Protein AF-A0A0W0GBA5-F1 (afdb_monomer)

Foldseek 3Di:
DPPPVVVVVVVVVVVPPPDVPDDDDDDDLLQDAAEAEWDAQPCVVVSLVSLVVCVVSVHQYAAEHADPDCPVCPPPVCVNRPQTCVGDVSSCVSPVVHHYHYHDHDPDLVVDPVSVVSVVVSVHD

Solvent-accessible surface area (backbone atoms only — not comparable to full-atom values): 7931 Å² total; per-residue (Å²): 142,73,77,69,65,63,62,61,61,58,66,68,65,71,75,70,74,73,68,87,74,79,78,84,87,71,94,44,72,93,44,45,70,42,77,48,68,57,62,60,64,92,43,57,70,62,48,53,54,56,58,48,48,31,65,76,61,69,33,58,47,41,39,29,23,46,64,84,68,63,83,80,53,69,49,89,90,41,66,85,53,56,49,42,54,86,63,32,66,70,57,41,66,73,44,70,87,39,58,75,43,79,35,90,68,56,88,55,64,77,77,40,66,66,48,48,50,55,55,58,72,67,74,57,115

Radius of gyration: 24.66 Å; Cα contacts (8 Å, |Δi|>4): 133; chains: 1; bounding box: 84×47×38 Å

Organism: Moniliophthora roreri (NCBI:txid221103)

Nearest PDB structures (foldseek):
  4wgf-assembly1_B  TM=7.276E-01  e=6.324E-07  Pseudomonas aeruginosa PAO1
  6hcd-assembly1_A  TM=4.277E-01  e=2.301E-01  Archaeoglobus fulgidus
  6hcd-assembly2_D  TM=4.336E-01  e=2.623E-01  Archaeoglobus fulgidus

Sequence (125 aa):
MRSFALFATGLLLSGLSGTLEFEFQRIRKNDTILLIIAHQIGHRNNILAHTALGKIFNLSTILTTSTDDGVFTSSPLTGDLLIPCGQDPKILDMHSDAPIIRRQGEVNTWDNPDYRAAVKATGKK

InterPro domains:
  IPR036380 Isochorismatase-like superfamily [G3DSA:3.40.50.850] (20-125)
  IPR053152 Probable Hydrolase YcaC-like [PTHR43559] (24-125)

Structure (mmCIF, N/CA/C/O backbone):
data_AF-A0A0W0GBA5-F1
#
_entry.id   AF-A0A0W0GBA5-F1
#
loop_
_atom_site.group_PDB
_atom_site.id
_atom_site.type_symbol
_atom_site.label_atom_id
_atom_site.label_alt_id
_atom_site.label_comp_id
_atom_site.label_asym_id
_atom_site.label_entity_id
_atom_site.label_seq_id
_atom_site.pdbx_PDB_ins_code
_atom_site.Cartn_x
_atom_site.Cartn_y
_atom_site.Cartn_z
_atom_site.occupancy
_atom_site.B_iso_or_equiv
_atom_site.auth_seq_id
_atom_site.auth_comp_id
_atom_site.auth_asym_id
_atom_site.auth_atom_id
_atom_site.pdbx_PDB_model_num
ATOM 1 N N . MET A 1 1 ? -56.323 33.959 17.967 1.00 47.97 1 MET A N 1
ATOM 2 C CA . MET A 1 1 ? -55.717 32.786 17.291 1.00 47.97 1 MET A CA 1
ATOM 3 C C . MET A 1 1 ? -54.391 33.102 16.565 1.00 47.97 1 MET A C 1
ATOM 5 O O . MET A 1 1 ? -54.046 32.399 15.630 1.00 47.97 1 MET A O 1
ATOM 9 N N . ARG A 1 2 ? -53.611 34.126 16.964 1.00 45.28 2 ARG A N 1
ATOM 10 C CA . ARG A 1 2 ? -52.390 34.550 16.231 1.00 45.28 2 ARG A CA 1
ATOM 11 C C . ARG A 1 2 ? -51.067 34.369 16.990 1.00 45.28 2 ARG A C 1
ATOM 13 O O . ARG A 1 2 ? -50.012 34.486 16.384 1.00 45.28 2 ARG A O 1
ATOM 20 N N . SER A 1 3 ? -51.111 34.032 18.279 1.00 46.19 3 SER A N 1
ATOM 21 C CA . SER A 1 3 ? -49.911 33.992 19.133 1.00 46.19 3 SER A CA 1
ATOM 22 C C . SER A 1 3 ? -49.244 32.614 19.235 1.00 46.19 3 SER A C 1
ATOM 24 O O . SER A 1 3 ? -48.138 32.518 19.747 1.00 46.19 3 SER A O 1
ATOM 26 N N . PHE A 1 4 ? -49.880 31.551 18.729 1.00 46.44 4 PHE A N 1
ATOM 27 C CA . PHE A 1 4 ? -49.334 30.185 18.794 1.00 46.44 4 PHE A CA 1
ATOM 28 C C . PHE A 1 4 ? -48.416 29.838 17.610 1.00 46.44 4 PHE A C 1
ATOM 30 O O . PHE A 1 4 ? -47.561 28.968 17.724 1.00 46.44 4 PHE A O 1
ATOM 37 N N . ALA A 1 5 ? -48.552 30.548 16.485 1.00 47.09 5 ALA A N 1
ATOM 38 C CA . ALA A 1 5 ? -47.740 30.304 15.293 1.00 47.09 5 ALA A CA 1
ATOM 39 C C . ALA A 1 5 ? -46.296 30.817 15.436 1.00 47.09 5 ALA A C 1
ATOM 41 O O . ALA A 1 5 ? -45.402 30.271 14.807 1.00 47.09 5 ALA A O 1
ATOM 42 N N . LEU A 1 6 ? -46.055 31.827 16.281 1.00 46.06 6 LEU A N 1
ATOM 43 C CA . LEU A 1 6 ? -44.731 32.441 16.463 1.00 46.06 6 LEU A CA 1
ATOM 44 C C . LEU A 1 6 ? -43.789 31.626 17.363 1.00 46.06 6 LEU A C 1
ATOM 46 O O . LEU A 1 6 ? -42.575 31.730 17.217 1.00 46.06 6 LEU A O 1
ATOM 50 N N . PHE A 1 7 ? -44.323 30.785 18.253 1.00 45.25 7 PHE A N 1
ATOM 51 C CA . PHE A 1 7 ? -43.495 29.909 19.092 1.00 45.25 7 PHE A CA 1
ATOM 52 C C . PHE A 1 7 ? -42.992 28.668 18.342 1.00 45.25 7 PHE A C 1
ATOM 54 O O . PHE A 1 7 ? -41.911 28.170 18.646 1.00 45.25 7 PHE A O 1
ATOM 61 N N . ALA A 1 8 ? -43.726 28.196 17.329 1.00 46.09 8 ALA A N 1
ATOM 62 C CA . ALA A 1 8 ? -43.319 27.039 16.531 1.00 46.09 8 ALA A CA 1
ATOM 63 C C . ALA A 1 8 ? -42.173 27.368 15.554 1.00 46.09 8 ALA A C 1
ATOM 65 O O . ALA A 1 8 ? -41.302 26.534 15.322 1.00 46.09 8 ALA A O 1
ATOM 66 N N . THR A 1 9 ? -42.123 28.593 15.022 1.00 50.31 9 THR A N 1
ATOM 67 C CA . THR A 1 9 ? -41.066 29.021 14.088 1.00 50.31 9 THR A CA 1
ATOM 68 C C . THR A 1 9 ? -39.737 29.334 14.777 1.00 50.31 9 THR A C 1
ATOM 70 O O . THR A 1 9 ? -38.693 29.231 14.142 1.00 50.31 9 THR A O 1
ATOM 73 N N . GLY A 1 10 ? -39.750 29.678 16.070 1.00 44.59 10 GLY A N 1
ATOM 74 C CA . GLY A 1 10 ? -38.528 29.944 16.840 1.00 44.59 10 GLY A CA 1
ATOM 75 C C . GLY A 1 10 ? -37.718 28.687 17.177 1.00 44.59 10 GLY A C 1
ATOM 76 O O . GLY A 1 10 ? -36.500 28.762 17.306 1.00 44.59 10 GLY A O 1
ATOM 77 N N . LEU A 1 11 ? -38.371 27.523 17.270 1.00 47.41 11 LEU A N 1
ATOM 78 C CA . LEU A 1 11 ? -37.722 26.263 17.657 1.00 47.41 11 LEU A CA 1
ATOM 79 C C . LEU A 1 11 ? -37.042 25.535 16.483 1.00 47.41 11 LEU A C 1
ATOM 81 O O . LEU A 1 11 ? -36.201 24.670 16.696 1.00 47.41 11 LEU A O 1
ATOM 85 N N . LEU A 1 12 ? -37.388 25.889 15.243 1.00 47.34 12 LEU A N 1
ATOM 86 C CA . LEU A 1 12 ? -36.779 25.315 14.037 1.00 47.34 12 LEU A CA 1
ATOM 87 C C . LEU A 1 12 ? -35.450 25.984 13.655 1.00 47.34 12 LEU A C 1
ATOM 89 O O . LEU A 1 12 ? -34.690 25.412 12.878 1.00 47.34 12 LEU A O 1
ATOM 93 N N . LEU A 1 13 ? -35.143 27.166 14.204 1.00 47.03 13 LEU A N 1
ATOM 94 C CA . LEU A 1 13 ? -33.935 27.924 13.854 1.00 47.03 13 LEU A CA 1
ATOM 95 C C . LEU A 1 13 ? -32.760 27.706 14.823 1.00 47.03 13 LEU A C 1
ATOM 97 O O . LEU A 1 13 ? -31.624 28.022 14.484 1.00 47.03 13 LEU A O 1
ATOM 101 N N . SER A 1 14 ? -33.001 27.125 16.001 1.00 49.72 14 SER A N 1
ATOM 102 C CA . SER A 1 14 ? -31.960 26.801 16.988 1.00 49.72 14 SER A CA 1
ATOM 103 C C . SER A 1 14 ? -31.215 25.487 16.704 1.00 49.72 14 SER A C 1
ATOM 105 O O . SER A 1 14 ? -30.223 25.200 17.366 1.00 49.72 14 SER A O 1
ATOM 107 N N . GLY A 1 15 ? -31.647 24.700 15.709 1.00 49.69 15 GLY A N 1
ATOM 108 C CA . GLY A 1 15 ? -31.002 23.439 15.310 1.00 49.69 15 GLY A CA 1
ATOM 109 C C . GLY A 1 15 ? -29.874 23.575 14.278 1.00 49.69 15 GLY A C 1
ATOM 110 O O . GLY A 1 15 ? -29.254 22.578 13.926 1.00 49.69 15 GLY A O 1
ATOM 111 N N . LEU A 1 16 ? -29.601 24.788 13.784 1.00 50.66 16 LEU A N 1
ATOM 112 C CA . LEU A 1 16 ? -28.590 25.066 12.751 1.00 50.66 16 LEU A CA 1
ATOM 113 C C . LEU A 1 16 ? -27.308 25.695 13.317 1.00 50.66 16 LEU A C 1
ATOM 115 O O . LEU A 1 16 ? -26.556 26.340 12.591 1.00 50.66 16 LEU A O 1
ATOM 119 N N . SER A 1 17 ? -27.002 25.481 14.598 1.00 52.47 17 SER A N 1
ATOM 120 C CA . SER A 1 17 ? -25.617 25.611 15.062 1.00 52.47 17 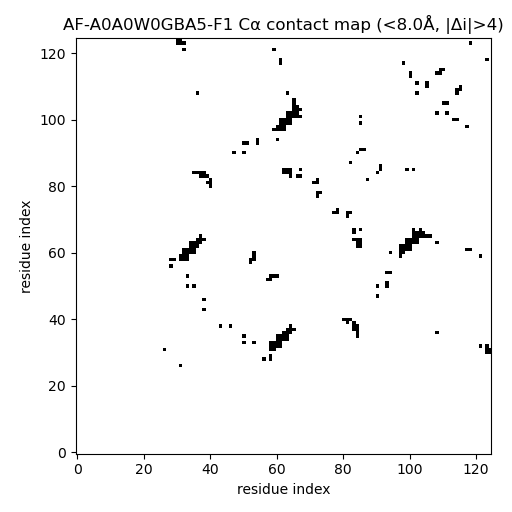SER A CA 1
ATOM 121 C C . SER A 1 17 ? -24.851 24.362 14.639 1.00 52.47 17 SER A C 1
ATOM 123 O O . SER A 1 17 ? -24.574 23.480 15.445 1.00 52.47 17 SER A O 1
ATOM 125 N N . GLY A 1 18 ? -24.525 24.284 13.348 1.00 59.28 18 GLY A N 1
ATOM 126 C CA . GLY A 1 18 ? -23.494 23.381 12.863 1.00 59.28 18 GLY A CA 1
ATOM 127 C C . GLY A 1 18 ? -22.171 23.808 13.483 1.00 59.28 18 GLY A C 1
ATOM 128 O O . GLY A 1 18 ? -21.499 24.704 12.976 1.00 59.28 18 GLY A O 1
ATOM 129 N N . THR A 1 19 ? -21.804 23.201 14.608 1.00 58.09 19 THR A N 1
ATOM 130 C CA . THR A 1 19 ? -20.401 23.130 14.994 1.00 58.09 19 THR A CA 1
ATOM 131 C C . THR A 1 19 ? -19.681 22.513 13.804 1.00 58.09 19 THR A C 1
ATOM 133 O O . THR A 1 19 ? -20.073 21.438 13.352 1.00 58.09 19 THR A O 1
ATOM 136 N N . LEU A 1 20 ? -18.679 23.197 13.251 1.00 60.53 20 LEU A N 1
ATOM 137 C CA . LEU A 1 20 ? -17.736 22.565 12.333 1.00 60.53 20 LEU A CA 1
ATOM 138 C C . LEU A 1 20 ? -17.003 21.495 13.148 1.00 60.53 20 LEU A C 1
ATOM 140 O O . LEU A 1 20 ? -15.990 21.764 13.790 1.00 60.53 20 LEU A O 1
ATOM 144 N N . GLU A 1 21 ? -17.614 20.317 13.233 1.00 66.50 21 GLU A N 1
ATOM 145 C CA . GLU A 1 21 ? -17.127 19.185 13.997 1.00 66.50 21 GLU A CA 1
ATOM 146 C C . GLU A 1 21 ? -15.914 18.652 13.240 1.00 66.50 21 GLU A C 1
ATOM 148 O O . GLU A 1 21 ? -16.020 18.015 12.193 1.00 66.50 21 GLU A O 1
ATOM 153 N N . PHE A 1 22 ? -14.728 19.022 13.711 1.00 78.44 22 PHE A N 1
ATOM 154 C CA . PHE A 1 22 ? -13.487 18.491 13.178 1.00 78.44 22 PHE A CA 1
ATOM 155 C C . PHE A 1 22 ? -13.341 17.044 13.658 1.00 78.44 22 PHE A C 1
ATOM 157 O O . PHE A 1 22 ? -12.998 16.794 14.817 1.00 78.44 22 PHE A O 1
ATOM 164 N N . GLU A 1 23 ? -13.607 16.080 12.777 1.00 81.56 23 GLU A N 1
ATOM 165 C CA . GLU A 1 23 ? -13.327 14.675 13.058 1.00 81.56 23 GLU A CA 1
ATOM 166 C C . GLU A 1 23 ? -11.814 14.435 12.989 1.00 81.56 23 GLU A C 1
ATOM 168 O O . GLU A 1 23 ? -11.189 14.511 11.929 1.00 81.56 23 GLU A O 1
ATOM 173 N N . PHE A 1 24 ? -11.196 14.138 14.134 1.00 85.25 24 PHE A N 1
ATOM 174 C CA . PHE A 1 24 ? -9.775 13.812 14.165 1.00 85.25 24 PHE A CA 1
ATOM 175 C C . PHE A 1 24 ? -9.533 12.375 13.686 1.00 85.25 24 PHE A C 1
ATOM 177 O O . PHE A 1 24 ? -9.536 11.425 14.476 1.00 85.25 24 PHE A O 1
ATOM 184 N N . GLN A 1 25 ? -9.286 12.221 12.385 1.00 87.50 25 GLN A N 1
ATOM 185 C CA . GLN A 1 25 ? -8.984 10.930 11.774 1.00 87.50 25 GLN A CA 1
ATOM 186 C C . GLN A 1 25 ? -7.571 10.460 12.156 1.00 87.50 25 GLN A C 1
ATOM 188 O O . GLN A 1 25 ? -6.558 10.978 11.687 1.00 87.50 25 GLN A O 1
ATOM 193 N N . ARG A 1 26 ? -7.499 9.460 13.041 1.00 89.25 26 ARG A N 1
ATOM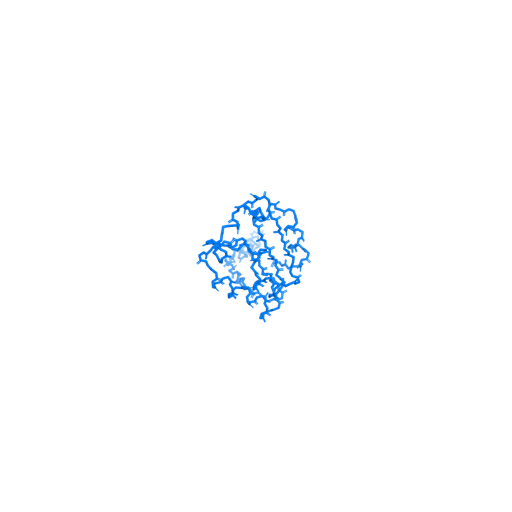 194 C CA . ARG A 1 26 ? -6.243 8.814 13.459 1.00 89.25 26 ARG A CA 1
ATOM 195 C C . ARG A 1 26 ? -5.988 7.549 12.648 1.00 89.25 26 ARG A C 1
ATOM 197 O O . ARG A 1 26 ? -6.911 6.789 12.368 1.00 89.25 26 ARG A O 1
ATOM 204 N N . ILE A 1 27 ? -4.717 7.266 12.376 1.00 90.19 27 ILE A N 1
ATOM 205 C CA . ILE A 1 27 ? -4.273 5.992 11.796 1.00 90.19 27 ILE A CA 1
ATOM 206 C C . ILE A 1 27 ? -4.536 4.874 12.817 1.00 90.19 27 ILE A C 1
ATOM 208 O O . ILE A 1 27 ? -4.034 4.914 13.942 1.00 90.19 27 ILE A O 1
ATOM 212 N N . ARG A 1 28 ? -5.336 3.873 12.436 1.00 89.69 28 ARG A N 1
ATOM 213 C CA . ARG A 1 28 ? -5.678 2.713 13.275 1.00 89.69 28 ARG A CA 1
ATOM 214 C C . ARG A 1 28 ? -5.086 1.447 12.678 1.00 89.69 28 ARG A C 1
ATOM 216 O O . ARG A 1 28 ? -5.491 1.057 11.594 1.00 89.69 28 ARG A O 1
ATOM 223 N N . LYS A 1 29 ? -4.252 0.726 13.433 1.00 87.38 29 LYS A N 1
ATOM 224 C CA . LYS A 1 29 ? -3.574 -0.502 12.961 1.00 87.38 29 LYS A CA 1
ATOM 225 C C . LYS A 1 29 ? -4.500 -1.520 12.263 1.00 87.38 29 LYS A C 1
ATOM 227 O O . LYS A 1 29 ? -4.119 -2.154 11.286 1.00 87.38 29 LYS A O 1
ATOM 232 N N . ASN A 1 30 ? -5.730 -1.678 12.760 1.00 88.69 30 ASN A N 1
ATOM 233 C CA . ASN A 1 30 ? -6.667 -2.684 12.256 1.00 88.69 30 ASN A CA 1
ATOM 234 C C . ASN A 1 30 ? -7.324 -2.267 10.930 1.00 88.69 30 ASN A C 1
ATOM 236 O O . ASN A 1 30 ? -7.768 -3.134 10.183 1.00 88.69 30 ASN A O 1
ATOM 240 N N . ASP A 1 31 ? -7.336 -0.970 10.627 1.00 89.94 31 ASP A N 1
ATOM 241 C CA . ASP A 1 31 ? -8.067 -0.355 9.514 1.00 89.94 31 ASP A CA 1
ATOM 242 C C . ASP A 1 31 ? -7.121 0.343 8.527 1.00 89.94 31 ASP A C 1
ATOM 244 O O . ASP A 1 31 ? -7.528 1.182 7.745 1.00 89.94 31 ASP A O 1
ATOM 248 N N . THR A 1 32 ? -5.825 0.033 8.579 1.00 90.75 32 THR A N 1
ATOM 249 C CA . THR A 1 32 ? -4.813 0.673 7.733 1.00 90.75 32 THR A CA 1
ATOM 250 C C . THR A 1 32 ? -4.021 -0.357 6.950 1.00 90.75 32 THR A C 1
ATOM 252 O O . THR A 1 32 ? -3.724 -1.444 7.456 1.00 90.75 32 THR A O 1
ATOM 255 N N . ILE A 1 33 ? -3.643 0.018 5.734 1.00 90.94 33 ILE A N 1
ATOM 256 C CA . ILE A 1 33 ? -2.696 -0.707 4.887 1.00 90.94 33 ILE A CA 1
ATOM 257 C C . ILE A 1 33 ? -1.408 0.094 4.740 1.00 90.94 33 ILE A C 1
ATOM 259 O O . ILE A 1 33 ? -1.417 1.322 4.829 1.00 90.94 33 ILE A O 1
ATOM 263 N N . LEU A 1 34 ? -0.307 -0.609 4.499 1.00 90.44 34 LEU A N 1
ATOM 264 C CA . LEU A 1 34 ? 0.966 0.001 4.153 1.00 90.44 34 LEU A CA 1
ATOM 265 C C . LEU A 1 34 ? 1.143 -0.040 2.633 1.00 90.44 34 LEU A C 1
ATOM 267 O O . LEU A 1 34 ? 1.153 -1.110 2.031 1.00 90.44 34 LEU A O 1
ATOM 271 N N . LEU A 1 35 ? 1.287 1.125 2.010 1.00 89.12 35 LEU A N 1
ATOM 272 C CA . LEU A 1 35 ? 1.477 1.249 0.566 1.00 89.12 35 LEU A CA 1
ATOM 273 C C . LEU A 1 35 ? 2.895 1.733 0.295 1.00 89.12 35 LEU A C 1
ATOM 275 O O . LEU A 1 35 ? 3.252 2.851 0.658 1.00 89.12 35 LEU A O 1
ATOM 279 N N . ILE A 1 36 ? 3.702 0.902 -0.356 1.00 85.19 36 ILE A N 1
ATOM 280 C CA . ILE A 1 36 ? 5.077 1.252 -0.709 1.00 85.19 36 ILE A CA 1
ATOM 281 C C . ILE A 1 36 ? 5.119 1.471 -2.219 1.00 85.19 36 ILE A C 1
ATOM 283 O O . ILE A 1 36 ? 5.052 0.525 -3.006 1.00 85.19 36 ILE A O 1
ATOM 287 N N . ILE A 1 37 ? 5.200 2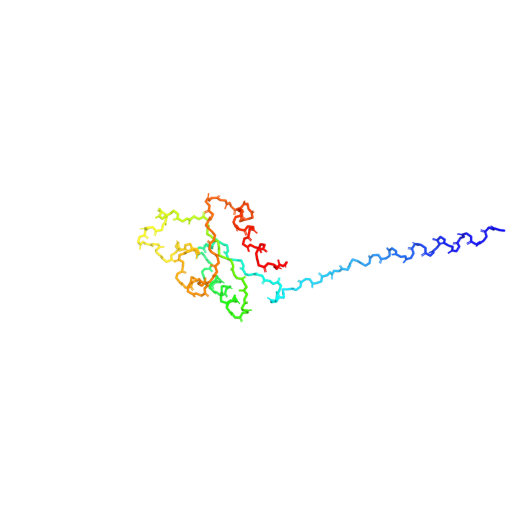.740 -2.618 1.00 83.19 37 ILE A N 1
ATOM 288 C CA . ILE A 1 37 ? 5.070 3.166 -4.012 1.00 83.19 37 ILE A CA 1
ATOM 289 C C . ILE A 1 37 ? 6.419 3.640 -4.542 1.00 83.19 37 ILE A C 1
ATOM 291 O O . ILE A 1 37 ? 6.961 4.599 -4.006 1.00 83.19 37 ILE A O 1
ATOM 295 N N . ALA A 1 38 ? 6.918 2.977 -5.597 1.00 67.75 38 ALA A N 1
ATOM 296 C CA . ALA A 1 38 ? 8.008 3.406 -6.485 1.00 67.75 38 ALA A CA 1
ATOM 297 C C . ALA A 1 38 ? 9.004 4.383 -5.840 1.00 67.75 38 ALA A C 1
ATOM 299 O O . ALA A 1 38 ? 8.972 5.595 -6.059 1.00 67.75 38 ALA A O 1
ATOM 300 N N . HIS A 1 39 ? 9.875 3.828 -5.007 1.00 66.69 39 HIS A N 1
ATOM 301 C CA . HIS A 1 39 ? 10.786 4.623 -4.212 1.00 66.69 39 HIS A CA 1
ATOM 302 C C . HIS A 1 39 ? 12.030 5.059 -4.987 1.00 66.69 39 HIS A C 1
ATOM 304 O O . HIS A 1 39 ? 12.646 4.269 -5.698 1.00 66.69 39 HIS A O 1
ATOM 310 N N . GLN A 1 40 ? 12.406 6.327 -4.806 1.00 58.16 40 GLN A N 1
ATOM 311 C CA . GLN A 1 40 ? 13.595 6.919 -5.410 1.00 58.16 40 GLN A CA 1
ATOM 312 C C . GLN A 1 40 ? 14.823 6.818 -4.494 1.00 58.16 40 GLN A C 1
ATOM 314 O O . GLN A 1 40 ? 14.729 6.837 -3.264 1.00 58.16 40 GLN A O 1
ATOM 319 N N . ILE A 1 41 ? 15.989 6.779 -5.137 1.00 57.50 41 ILE A N 1
ATOM 320 C CA . ILE A 1 41 ? 17.339 6.581 -4.586 1.00 57.50 41 ILE A CA 1
ATOM 321 C C . ILE A 1 41 ? 17.653 7.429 -3.341 1.00 57.50 41 ILE A C 1
ATOM 323 O O . ILE A 1 41 ? 18.365 6.991 -2.440 1.00 57.50 41 ILE A O 1
ATOM 327 N N . GLY A 1 42 ? 17.111 8.647 -3.264 1.00 60.22 42 GLY A N 1
ATOM 328 C CA . GLY A 1 42 ? 17.441 9.620 -2.218 1.00 60.22 42 GLY A CA 1
ATOM 329 C C . GLY A 1 42 ? 16.880 9.316 -0.825 1.00 60.22 42 GLY A C 1
ATOM 330 O O . GLY A 1 42 ? 17.286 9.960 0.139 1.00 60.22 42 GLY A O 1
ATOM 331 N N . HIS A 1 43 ? 15.966 8.350 -0.683 1.00 68.56 43 HIS A N 1
ATOM 332 C CA . HIS A 1 43 ? 15.234 8.133 0.574 1.00 68.56 43 HIS A CA 1
ATOM 333 C C . HIS A 1 43 ? 15.419 6.747 1.195 1.00 68.56 43 HIS A C 1
ATOM 335 O O . HIS A 1 43 ? 14.677 6.387 2.106 1.00 68.56 43 HIS A O 1
ATOM 341 N N . ARG A 1 44 ? 16.420 5.972 0.758 1.00 72.56 44 ARG A N 1
ATOM 342 C CA . ARG A 1 44 ? 16.563 4.543 1.100 1.00 72.56 44 ARG A CA 1
ATOM 343 C C . ARG A 1 44 ? 16.388 4.210 2.587 1.00 72.56 44 ARG A C 1
ATOM 345 O O . ARG A 1 44 ? 15.626 3.310 2.920 1.00 72.56 44 ARG A O 1
ATOM 352 N N . ASN A 1 45 ? 17.021 4.951 3.496 1.00 81.12 45 ASN A N 1
ATOM 353 C CA . ASN A 1 45 ? 16.910 4.672 4.935 1.00 81.12 45 ASN A CA 1
ATOM 354 C C . ASN A 1 45 ? 15.505 4.944 5.494 1.00 81.12 45 ASN A C 1
ATOM 356 O O . ASN A 1 45 ? 15.002 4.162 6.299 1.00 81.12 45 ASN A O 1
ATOM 360 N N . ASN A 1 46 ? 14.849 6.011 5.035 1.00 82.12 46 ASN A N 1
ATOM 361 C CA . ASN A 1 46 ? 13.483 6.340 5.447 1.00 82.12 46 ASN A CA 1
ATOM 362 C C . ASN A 1 46 ? 12.498 5.282 4.948 1.00 82.12 46 ASN A C 1
ATOM 364 O O . ASN A 1 46 ? 11.541 4.944 5.636 1.00 82.12 46 ASN A O 1
ATOM 368 N N . ILE A 1 47 ? 12.769 4.725 3.771 1.00 79.94 47 ILE A N 1
ATOM 369 C CA . ILE A 1 47 ? 11.973 3.666 3.158 1.00 79.94 47 ILE A CA 1
ATOM 370 C C . ILE A 1 47 ? 12.121 2.383 3.945 1.00 79.94 47 ILE A C 1
ATOM 372 O O . ILE A 1 47 ? 11.121 1.785 4.317 1.00 79.94 47 ILE A O 1
ATOM 376 N N . LEU A 1 48 ? 13.356 1.986 4.253 1.00 83.00 48 LEU A N 1
ATOM 377 C CA . LEU A 1 48 ? 13.612 0.812 5.078 1.00 83.00 48 LEU A CA 1
ATOM 378 C C . LEU A 1 48 ? 12.908 0.945 6.434 1.00 83.00 48 LEU A C 1
ATOM 380 O O . LEU A 1 48 ? 12.200 0.025 6.837 1.00 83.00 48 LEU A O 1
ATOM 384 N N . ALA A 1 49 ? 12.984 2.113 7.076 1.00 86.44 49 ALA A N 1
ATOM 385 C CA . ALA A 1 49 ? 12.233 2.383 8.300 1.00 86.44 49 ALA A CA 1
ATOM 386 C C . ALA A 1 49 ? 10.710 2.276 8.090 1.00 86.44 49 ALA A C 1
ATOM 388 O O . ALA A 1 49 ? 10.027 1.629 8.879 1.00 86.44 49 ALA A O 1
ATOM 389 N N . HIS A 1 50 ? 10.174 2.846 7.008 1.00 86.81 50 HIS A N 1
ATOM 390 C CA . HIS A 1 50 ? 8.750 2.782 6.680 1.00 86.81 50 HIS A CA 1
ATOM 391 C C . HIS A 1 50 ? 8.274 1.344 6.421 1.00 86.81 50 HIS A C 1
ATOM 393 O O . HIS A 1 50 ? 7.242 0.925 6.938 1.00 86.81 50 HIS A O 1
ATOM 399 N N . THR A 1 51 ? 9.057 0.551 5.688 1.00 86.62 51 THR A N 1
ATOM 400 C CA . THR A 1 51 ? 8.767 -0.865 5.430 1.00 86.62 51 THR A CA 1
ATOM 401 C C . THR A 1 51 ? 8.837 -1.707 6.705 1.00 86.62 51 THR A C 1
ATOM 403 O O . THR A 1 51 ? 8.018 -2.610 6.880 1.00 86.62 51 THR A O 1
ATOM 406 N N . ALA A 1 52 ? 9.734 -1.378 7.639 1.00 88.12 52 ALA A N 1
ATOM 407 C CA . ALA A 1 52 ? 9.819 -2.049 8.932 1.00 88.12 52 ALA A CA 1
ATOM 408 C C . ALA A 1 52 ? 8.562 -1.826 9.793 1.00 88.12 52 ALA A C 1
ATOM 410 O O . ALA A 1 52 ? 8.174 -2.723 10.543 1.00 88.12 52 ALA A O 1
ATOM 411 N N . LEU A 1 53 ? 7.863 -0.689 9.648 1.00 88.38 53 LEU A N 1
ATOM 412 C CA . LEU A 1 53 ? 6.590 -0.449 10.346 1.00 88.38 53 LEU A CA 1
ATOM 413 C C . LEU A 1 53 ? 5.530 -1.490 9.975 1.00 88.38 53 LEU A C 1
ATOM 415 O O . LEU A 1 53 ? 4.775 -1.920 10.845 1.00 88.38 53 LEU A O 1
ATOM 419 N N . GLY A 1 54 ? 5.500 -1.939 8.717 1.00 87.56 54 GLY A N 1
ATOM 420 C CA . GLY A 1 54 ? 4.568 -2.978 8.278 1.00 87.56 54 GLY A CA 1
ATOM 421 C C . GLY A 1 54 ? 4.760 -4.285 9.046 1.00 87.56 54 GLY A C 1
ATOM 422 O O . GLY A 1 54 ? 3.781 -4.878 9.487 1.00 87.56 54 GLY A O 1
ATOM 423 N N . LYS A 1 55 ? 6.016 -4.673 9.307 1.00 86.50 55 LYS A N 1
ATOM 424 C CA . LYS A 1 55 ? 6.347 -5.860 10.112 1.00 86.50 55 LYS A CA 1
ATOM 425 C C . LYS A 1 55 ? 6.033 -5.668 11.591 1.00 86.50 55 LYS A C 1
ATOM 427 O O . LYS A 1 55 ? 5.434 -6.544 12.202 1.00 86.50 55 LYS A O 1
ATOM 432 N N . ILE A 1 56 ? 6.400 -4.519 12.158 1.00 89.94 56 ILE A N 1
ATOM 433 C CA . ILE A 1 56 ? 6.202 -4.221 13.586 1.00 89.94 56 ILE A CA 1
ATOM 434 C C . ILE A 1 56 ? 4.712 -4.195 13.947 1.00 89.94 56 ILE A C 1
ATOM 436 O O . ILE A 1 56 ? 4.313 -4.716 14.987 1.00 89.94 56 ILE A O 1
ATOM 440 N N . PHE A 1 57 ? 3.883 -3.599 13.090 1.00 89.31 57 PHE A N 1
ATOM 441 C CA . PHE A 1 57 ? 2.446 -3.452 13.327 1.00 89.31 57 PHE A CA 1
ATOM 442 C C . PHE A 1 57 ? 1.592 -4.521 12.638 1.00 89.31 57 PHE A C 1
ATOM 444 O O . PHE A 1 57 ? 0.367 -4.473 12.759 1.00 89.31 57 PHE A O 1
ATOM 451 N N . ASN A 1 58 ? 2.224 -5.482 11.956 1.00 88.50 58 ASN A N 1
ATOM 452 C CA . ASN A 1 58 ? 1.572 -6.556 11.207 1.00 88.50 58 ASN A CA 1
ATOM 453 C C . ASN A 1 58 ? 0.493 -6.027 10.241 1.00 88.50 58 ASN A C 1
ATOM 455 O O . ASN A 1 58 ? -0.660 -6.469 10.250 1.00 88.50 58 ASN A O 1
ATOM 459 N N . LEU A 1 59 ? 0.857 -5.002 9.468 1.00 88.75 59 LEU A N 1
ATOM 460 C CA . LEU A 1 59 ? -0.033 -4.343 8.516 1.00 88.75 59 LEU A CA 1
ATOM 461 C C . LEU A 1 59 ? -0.055 -5.106 7.194 1.00 88.75 59 LEU A C 1
ATOM 463 O O . LEU A 1 59 ? 0.954 -5.658 6.767 1.00 88.75 59 LEU A O 1
ATOM 467 N N . SER A 1 60 ? -1.203 -5.073 6.515 1.00 89.44 60 SER A N 1
ATOM 468 C CA . SER A 1 60 ? -1.287 -5.565 5.141 1.00 89.44 60 SER A CA 1
ATOM 469 C C . SER A 1 60 ? -0.512 -4.604 4.243 1.00 89.44 60 SER A C 1
ATOM 471 O O . SER A 1 60 ? -0.867 -3.424 4.163 1.00 89.44 60 SER A O 1
ATOM 473 N N . THR A 1 61 ? 0.540 -5.097 3.596 1.00 89.31 61 THR A N 1
ATOM 474 C CA . THR A 1 61 ? 1.433 -4.289 2.759 1.00 89.31 61 THR A CA 1
ATOM 475 C C . THR A 1 61 ? 1.165 -4.552 1.281 1.00 89.31 61 THR A C 1
ATOM 477 O O . THR A 1 61 ? 0.927 -5.692 0.894 1.00 89.31 61 THR A O 1
ATOM 480 N N . ILE A 1 62 ? 1.214 -3.514 0.446 1.00 88.50 62 ILE A N 1
ATOM 481 C CA . ILE A 1 62 ? 1.190 -3.630 -1.017 1.00 88.50 62 ILE A CA 1
ATOM 482 C C . ILE A 1 62 ? 2.419 -2.911 -1.566 1.00 88.50 62 ILE A C 1
ATOM 484 O O . ILE A 1 62 ? 2.683 -1.753 -1.226 1.00 88.50 62 ILE A O 1
ATOM 488 N N . LEU A 1 63 ? 3.162 -3.604 -2.424 1.00 86.50 63 LEU A N 1
ATOM 489 C CA . LEU A 1 63 ? 4.368 -3.099 -3.067 1.00 86.50 63 LEU A CA 1
ATOM 490 C C . LEU A 1 63 ? 4.031 -2.731 -4.515 1.00 86.50 63 LEU A C 1
ATOM 492 O O . LEU A 1 63 ? 3.389 -3.508 -5.220 1.00 86.50 63 LEU A O 1
ATOM 496 N N . THR A 1 64 ? 4.479 -1.573 -5.000 1.00 83.06 64 THR A N 1
ATOM 497 C CA . THR A 1 64 ? 4.370 -1.240 -6.427 1.00 83.06 64 THR A CA 1
ATOM 498 C C . THR A 1 64 ? 5.645 -0.637 -6.995 1.00 83.06 64 THR A C 1
ATOM 500 O O . THR A 1 64 ? 6.325 0.176 -6.366 1.00 83.06 64 THR A O 1
ATOM 503 N N . THR A 1 65 ? 5.953 -1.034 -8.226 1.00 77.56 65 THR A N 1
ATOM 504 C CA . THR A 1 65 ? 7.102 -0.584 -9.017 1.00 77.56 65 THR A CA 1
ATOM 505 C C . THR A 1 65 ? 6.606 -0.003 -10.341 1.00 77.56 65 THR A C 1
ATOM 507 O O . THR A 1 65 ? 5.603 -0.472 -10.870 1.00 77.56 65 THR A O 1
ATOM 510 N N . SER A 1 66 ? 7.233 1.074 -10.821 1.00 65.81 66 SER A N 1
ATOM 511 C CA . SER A 1 66 ? 6.828 1.810 -12.033 1.00 65.81 66 SER A CA 1
ATOM 512 C C . SER A 1 66 ? 7.433 1.274 -13.329 1.00 65.81 66 SER A C 1
ATOM 514 O O . SER A 1 66 ? 6.945 1.626 -14.398 1.00 65.81 66 SER A O 1
ATOM 516 N N . THR A 1 67 ? 8.510 0.498 -13.227 1.00 59.00 67 THR A N 1
ATOM 517 C CA . THR A 1 67 ? 9.340 0.060 -14.351 1.00 59.00 67 THR A CA 1
ATOM 518 C C . THR A 1 67 ? 10.154 -1.152 -13.908 1.00 59.00 67 THR A C 1
ATOM 520 O O . THR A 1 67 ? 10.902 -1.071 -12.934 1.00 59.00 67 THR A O 1
ATOM 523 N N . ASP A 1 68 ? 10.004 -2.263 -14.625 1.00 52.56 68 ASP A N 1
ATOM 524 C CA . ASP A 1 68 ? 10.792 -3.495 -14.441 1.00 52.56 68 ASP A CA 1
ATOM 525 C C . ASP A 1 68 ? 11.758 -3.742 -15.611 1.00 52.56 68 ASP A C 1
ATOM 527 O O . ASP A 1 68 ? 12.467 -4.748 -15.674 1.00 52.56 68 ASP A O 1
ATOM 531 N N . ASP A 1 69 ? 11.806 -2.795 -16.538 1.00 46.75 69 ASP A N 1
ATOM 532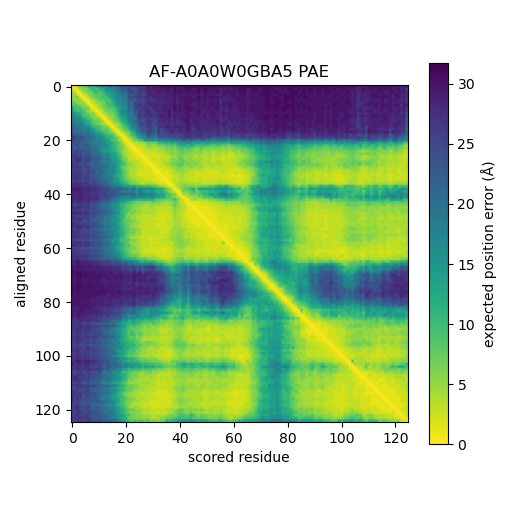 C CA . ASP A 1 69 ? 12.630 -2.801 -17.725 1.00 46.75 69 ASP A CA 1
ATOM 533 C C . ASP A 1 69 ? 14.089 -2.671 -17.272 1.00 46.75 69 ASP A C 1
ATOM 535 O O . ASP A 1 69 ? 14.592 -1.578 -16.991 1.00 46.75 69 ASP A O 1
ATOM 539 N N . GLY A 1 70 ? 14.785 -3.807 -17.188 1.00 46.66 70 GLY A N 1
ATOM 540 C CA . GLY A 1 70 ? 16.184 -3.938 -16.760 1.00 46.66 70 GLY A CA 1
ATOM 541 C C . GLY A 1 70 ? 17.228 -3.180 -17.599 1.00 46.66 70 GLY A C 1
ATOM 542 O O . GLY A 1 70 ? 18.425 -3.447 -17.507 1.00 46.66 70 GLY A O 1
ATOM 543 N N . VAL A 1 71 ? 16.805 -2.220 -18.422 1.00 43.47 71 VAL A N 1
ATOM 544 C CA . VAL A 1 71 ? 17.674 -1.351 -19.219 1.00 43.47 71 VAL A CA 1
ATOM 545 C C . VAL A 1 71 ? 18.309 -0.256 -18.352 1.00 43.47 71 VAL A C 1
ATOM 547 O O . VAL A 1 71 ? 19.437 0.143 -18.623 1.00 43.47 71 VAL A O 1
ATOM 550 N N . PHE A 1 72 ? 17.664 0.172 -17.257 1.00 44.38 72 PHE A N 1
ATOM 551 C CA . PHE A 1 72 ? 18.236 1.167 -16.330 1.00 44.38 72 PHE A CA 1
ATOM 552 C C . PHE A 1 72 ? 18.907 0.565 -15.080 1.00 44.38 72 PHE A C 1
ATOM 554 O O . PHE A 1 72 ? 19.510 1.305 -14.306 1.00 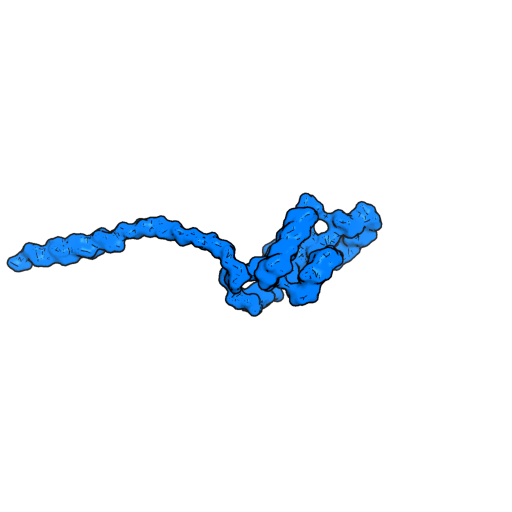44.38 72 PHE A O 1
ATOM 561 N N . THR A 1 73 ? 18.848 -0.759 -14.884 1.00 44.16 73 THR A N 1
ATOM 562 C CA . THR A 1 73 ? 19.400 -1.454 -13.698 1.00 44.16 73 THR A CA 1
ATOM 563 C C . THR A 1 73 ? 20.656 -2.286 -13.980 1.00 44.16 73 THR A C 1
ATOM 565 O O . THR A 1 73 ? 21.292 -2.772 -13.050 1.00 44.16 73 THR A O 1
ATOM 568 N N . SER A 1 74 ? 21.066 -2.426 -15.244 1.00 44.09 74 SER A N 1
ATOM 569 C CA . SER A 1 74 ? 22.220 -3.249 -15.644 1.00 44.09 74 SER A CA 1
ATOM 570 C C . SER A 1 74 ? 23.575 -2.529 -15.596 1.00 44.09 74 SER A C 1
ATOM 572 O O . SER A 1 74 ? 24.591 -3.123 -15.952 1.00 44.09 74 SER A O 1
ATOM 574 N N . SER A 1 75 ? 23.635 -1.274 -15.132 1.00 39.16 75 SER A N 1
ATOM 575 C CA . SER A 1 75 ? 24.911 -0.565 -14.974 1.00 39.16 75 SER A CA 1
ATOM 576 C C . SER A 1 75 ? 25.631 -1.020 -13.692 1.00 39.16 75 SER A C 1
ATOM 578 O O . SER A 1 75 ? 25.138 -0.742 -12.592 1.00 39.16 75 SER A O 1
ATOM 580 N N . PRO A 1 76 ? 26.824 -1.650 -13.780 1.00 47.16 76 PRO A N 1
ATOM 581 C CA . PRO A 1 76 ? 27.583 -2.148 -12.622 1.00 47.16 76 PRO A CA 1
ATOM 582 C C . PRO A 1 76 ? 28.001 -1.055 -11.626 1.00 47.16 76 PRO A C 1
ATOM 584 O O . PRO A 1 76 ? 28.477 -1.352 -10.536 1.00 47.16 76 PRO A O 1
ATOM 587 N N . LEU A 1 77 ? 27.837 0.217 -12.002 1.00 41.97 77 LEU A N 1
ATOM 588 C CA . LEU A 1 77 ? 28.199 1.390 -11.210 1.00 41.97 77 LEU A CA 1
ATOM 589 C C . LEU A 1 77 ? 27.045 1.914 -10.336 1.00 41.97 77 LEU A C 1
ATOM 591 O O . LEU A 1 77 ? 27.243 2.845 -9.560 1.00 41.97 77 LEU A O 1
ATOM 595 N N . THR A 1 78 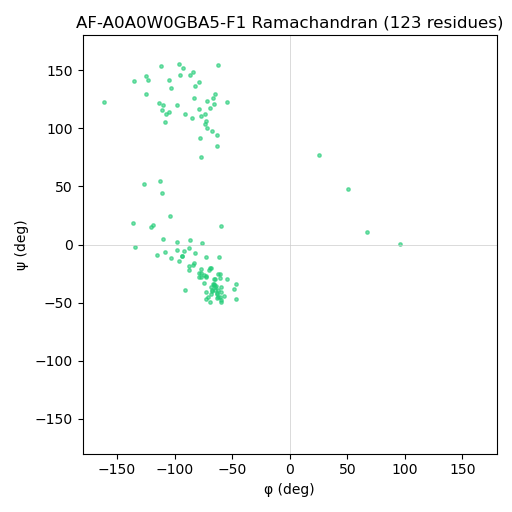? 25.837 1.353 -10.459 1.00 44.97 78 THR A N 1
ATOM 596 C CA . THR A 1 78 ? 24.609 1.880 -9.824 1.00 44.97 78 THR A CA 1
ATOM 597 C C . THR A 1 78 ? 23.755 0.776 -9.186 1.00 44.97 78 THR A C 1
ATOM 599 O O . THR A 1 78 ? 22.574 0.989 -8.919 1.00 44.97 78 THR A O 1
ATOM 602 N N . GLY A 1 79 ? 24.346 -0.396 -8.923 1.00 42.38 79 GLY A N 1
ATOM 603 C CA . GLY A 1 79 ? 23.635 -1.599 -8.464 1.00 42.38 79 GLY A CA 1
ATOM 604 C C . GLY A 1 79 ? 22.900 -1.456 -7.127 1.00 42.38 79 GLY A C 1
ATOM 605 O O . GLY A 1 79 ? 21.904 -2.131 -6.925 1.00 42.38 79 GLY A O 1
ATOM 606 N N . ASP A 1 80 ? 23.335 -0.537 -6.260 1.00 48.19 80 ASP A N 1
ATOM 607 C CA . ASP A 1 80 ? 22.682 -0.230 -4.974 1.00 48.19 80 ASP A CA 1
ATOM 608 C C . ASP A 1 80 ? 21.866 1.075 -4.994 1.00 48.19 80 ASP A C 1
ATOM 610 O O . ASP A 1 80 ? 21.117 1.362 -4.059 1.00 48.19 80 ASP A O 1
ATOM 614 N N . LEU A 1 81 ? 22.025 1.892 -6.042 1.00 44.19 81 LEU A N 1
ATOM 615 C CA . LEU A 1 81 ? 21.389 3.205 -6.134 1.00 44.19 81 LEU A CA 1
ATOM 616 C C . LEU A 1 81 ? 20.027 3.118 -6.833 1.00 44.19 81 LEU A C 1
ATOM 618 O O . LEU A 1 81 ? 19.094 3.772 -6.397 1.00 44.19 81 LEU A O 1
ATOM 622 N N . LEU A 1 82 ? 19.874 2.301 -7.875 1.00 51.03 82 LEU A N 1
ATOM 623 C CA . LEU A 1 82 ? 18.648 2.220 -8.681 1.00 51.03 82 LEU A CA 1
ATOM 624 C C . LEU A 1 82 ? 17.905 0.897 -8.487 1.00 51.03 82 LEU A C 1
ATOM 626 O O . LEU A 1 82 ? 17.476 0.288 -9.461 1.00 51.03 82 LEU A O 1
ATOM 630 N N . ILE A 1 83 ? 17.753 0.430 -7.247 1.00 55.03 83 ILE A N 1
ATOM 631 C CA . ILE A 1 83 ? 16.979 -0.790 -7.008 1.00 55.03 83 ILE A CA 1
ATOM 632 C C . ILE A 1 83 ? 15.486 -0.430 -6.909 1.00 55.03 83 ILE A C 1
ATOM 634 O O . ILE A 1 83 ? 15.082 0.190 -5.919 1.00 55.03 83 ILE A O 1
ATOM 638 N N . PRO A 1 84 ? 14.641 -0.782 -7.901 1.00 62.06 84 PRO A N 1
ATOM 639 C CA . PRO A 1 84 ? 13.204 -0.585 -7.776 1.00 62.06 84 PRO A CA 1
ATOM 640 C C . PRO A 1 84 ? 12.653 -1.421 -6.617 1.00 62.06 84 PRO A C 1
ATOM 642 O O . PRO A 1 84 ? 13.199 -2.461 -6.261 1.00 62.06 84 PRO A O 1
ATOM 645 N N . CYS A 1 85 ? 11.530 -0.996 -6.033 1.00 60.44 85 CYS A N 1
ATOM 646 C CA . CYS A 1 85 ? 10.939 -1.658 -4.861 1.00 60.44 85 CYS A CA 1
ATOM 647 C C . CYS A 1 85 ? 10.678 -3.164 -5.073 1.00 60.44 85 CYS A C 1
ATOM 649 O O . CYS A 1 85 ? 10.733 -3.935 -4.121 1.00 60.44 85 CYS A O 1
ATOM 651 N N . GLY A 1 86 ? 10.419 -3.585 -6.316 1.00 59.88 86 GLY A N 1
ATOM 652 C CA . GLY A 1 86 ? 10.254 -4.995 -6.681 1.00 59.88 86 GLY A CA 1
ATOM 653 C C . GLY A 1 86 ? 11.559 -5.796 -6.762 1.00 59.88 86 GLY A C 1
ATOM 654 O O . GLY A 1 86 ? 11.507 -6.969 -7.118 1.00 59.88 86 GLY A O 1
ATOM 655 N N . GLN A 1 87 ? 12.709 -5.179 -6.479 1.00 62.69 87 GLN A N 1
ATOM 656 C CA . GLN A 1 87 ? 14.040 -5.776 -6.595 1.00 62.69 87 GLN A CA 1
ATOM 657 C C . GLN A 1 87 ? 14.950 -5.516 -5.381 1.00 62.69 87 GLN A C 1
ATOM 659 O O . GLN A 1 87 ? 16.056 -6.050 -5.366 1.00 62.69 87 GLN A O 1
ATOM 664 N N . ASP A 1 88 ? 14.529 -4.754 -4.353 1.00 73.12 88 ASP A N 1
ATOM 665 C CA . ASP A 1 88 ? 15.341 -4.588 -3.130 1.00 73.12 88 ASP A CA 1
ATOM 666 C C . ASP A 1 88 ? 15.212 -5.839 -2.255 1.00 73.12 88 ASP A C 1
ATOM 668 O O . ASP A 1 88 ? 14.150 -6.059 -1.658 1.00 73.12 88 ASP A O 1
ATOM 672 N N . PRO A 1 89 ? 16.278 -6.652 -2.127 1.00 73.88 89 PRO A N 1
ATOM 673 C CA . PRO A 1 89 ? 16.208 -7.916 -1.408 1.00 73.88 89 PRO A CA 1
ATOM 674 C C . PRO A 1 89 ? 15.819 -7.728 0.061 1.00 73.88 89 PRO A C 1
ATOM 676 O O . PRO A 1 89 ? 15.166 -8.601 0.620 1.00 73.88 89 PRO A O 1
ATOM 679 N N . LYS A 1 90 ? 16.145 -6.589 0.691 1.00 78.06 90 LYS A N 1
ATOM 680 C CA . LYS A 1 90 ? 15.753 -6.324 2.085 1.00 78.06 90 LYS A CA 1
ATOM 681 C C . LYS A 1 90 ? 14.245 -6.132 2.207 1.00 78.06 90 LYS A C 1
ATOM 683 O O . LYS A 1 90 ? 13.640 -6.631 3.149 1.00 78.06 90 LYS A O 1
ATOM 688 N N . ILE A 1 91 ? 13.635 -5.398 1.277 1.00 79.19 91 ILE A N 1
ATOM 689 C CA . ILE A 1 91 ? 12.192 -5.124 1.299 1.00 79.19 91 ILE A CA 1
ATOM 690 C C . ILE A 1 91 ? 11.411 -6.383 0.927 1.00 79.19 91 ILE A C 1
ATOM 692 O O . ILE A 1 91 ? 10.415 -6.687 1.579 1.00 79.19 91 ILE A O 1
ATOM 696 N N . LEU A 1 92 ? 11.892 -7.128 -0.070 1.00 80.94 92 LEU A N 1
ATOM 697 C CA . LEU A 1 92 ? 11.287 -8.385 -0.506 1.00 80.94 92 LEU A CA 1
ATOM 698 C C . LEU A 1 92 ? 11.353 -9.470 0.574 1.00 80.94 92 LEU A C 1
ATOM 700 O O . LEU A 1 92 ? 10.380 -10.190 0.758 1.00 80.94 92 LEU A O 1
ATOM 704 N N . ASP A 1 93 ? 12.455 -9.567 1.319 1.00 84.38 93 ASP A N 1
ATOM 705 C CA . ASP A 1 93 ? 12.567 -10.496 2.451 1.00 84.38 93 ASP A CA 1
ATOM 706 C C . ASP A 1 93 ? 11.636 -10.093 3.608 1.00 84.38 93 ASP A C 1
ATOM 708 O O . ASP A 1 93 ? 10.944 -10.923 4.204 1.00 84.38 93 ASP A O 1
ATOM 712 N N . MET A 1 94 ? 11.536 -8.788 3.887 1.00 82.69 94 MET A N 1
ATOM 713 C CA . MET A 1 94 ? 10.606 -8.280 4.895 1.00 82.69 94 MET A CA 1
ATOM 714 C C . MET A 1 94 ? 9.138 -8.514 4.512 1.00 82.69 94 MET A C 1
ATOM 716 O O . MET A 1 94 ? 8.341 -8.808 5.399 1.00 82.69 94 MET A O 1
ATOM 720 N N . HIS A 1 95 ? 8.776 -8.413 3.235 1.00 84.19 95 HIS A N 1
ATOM 721 C CA . HIS A 1 95 ? 7.392 -8.472 2.743 1.00 84.19 95 HIS A CA 1
ATOM 722 C C . HIS A 1 95 ? 7.230 -9.532 1.649 1.00 84.19 95 HIS A C 1
ATOM 724 O O . HIS A 1 95 ? 6.737 -9.247 0.559 1.00 84.19 95 HIS A O 1
ATOM 730 N N . SER A 1 96 ? 7.670 -10.756 1.933 1.00 83.94 96 SER A N 1
ATOM 731 C CA . SER A 1 96 ? 7.670 -11.869 0.973 1.00 83.94 96 SER A CA 1
ATOM 732 C C . SER A 1 96 ? 6.273 -12.379 0.608 1.00 83.94 96 SER A C 1
ATOM 734 O O . SER A 1 96 ? 6.088 -13.002 -0.434 1.00 83.94 96 SER A O 1
ATOM 736 N N . ASP A 1 97 ? 5.286 -12.097 1.452 1.00 84.44 97 ASP A N 1
ATOM 737 C CA . ASP A 1 97 ? 3.871 -12.421 1.294 1.00 84.44 97 ASP A CA 1
ATOM 738 C C . ASP A 1 97 ? 3.056 -11.291 0.642 1.00 84.44 97 ASP A C 1
ATOM 740 O O . ASP A 1 97 ? 1.892 -11.489 0.282 1.00 84.44 97 ASP A O 1
ATOM 744 N N . ALA A 1 98 ? 3.646 -10.104 0.477 1.00 85.38 98 ALA A N 1
ATOM 745 C CA . ALA A 1 98 ? 2.945 -8.943 -0.047 1.00 85.38 98 ALA A CA 1
ATOM 746 C C . ALA A 1 98 ? 2.800 -8.999 -1.581 1.00 85.38 98 ALA A C 1
ATOM 748 O O . ALA A 1 98 ? 3.752 -9.334 -2.291 1.00 85.38 98 ALA A O 1
ATOM 749 N N . PRO A 1 99 ? 1.640 -8.597 -2.136 1.00 87.00 99 PRO A N 1
ATOM 750 C CA . PRO A 1 99 ? 1.472 -8.475 -3.577 1.00 87.00 99 PRO A CA 1
ATOM 751 C C . PRO A 1 99 ? 2.382 -7.376 -4.143 1.00 87.00 99 PRO A C 1
ATOM 753 O O . PRO A 1 99 ? 2.373 -6.234 -3.672 1.00 87.00 99 PRO A O 1
ATOM 756 N N . ILE A 1 100 ? 3.137 -7.727 -5.188 1.00 85.06 100 ILE A N 1
ATOM 757 C CA . ILE A 1 100 ? 4.007 -6.810 -5.934 1.00 85.06 100 ILE A CA 1
ATOM 758 C C . ILE A 1 100 ? 3.343 -6.473 -7.266 1.00 85.06 100 ILE A C 1
ATOM 760 O O . ILE A 1 100 ? 3.194 -7.330 -8.136 1.00 85.06 100 ILE A O 1
ATOM 764 N N . ILE A 1 101 ? 2.973 -5.206 -7.433 1.00 85.50 101 ILE A N 1
ATOM 765 C CA . ILE A 1 101 ? 2.215 -4.716 -8.583 1.00 85.50 101 ILE A CA 1
ATOM 766 C C . ILE A 1 101 ? 3.132 -3.899 -9.477 1.00 85.50 101 ILE A C 1
ATOM 768 O O . ILE A 1 101 ? 3.604 -2.815 -9.112 1.00 85.50 101 ILE A O 1
ATOM 772 N N . ARG A 1 102 ? 3.378 -4.444 -10.662 1.00 83.00 102 ARG A N 1
ATOM 773 C CA . ARG A 1 102 ? 4.254 -3.862 -11.674 1.00 83.00 102 ARG A CA 1
ATOM 774 C C . ARG A 1 102 ? 3.428 -2.981 -12.594 1.00 83.00 102 ARG A C 1
ATOM 776 O O . ARG A 1 102 ? 2.584 -3.475 -13.333 1.00 83.00 102 ARG A O 1
ATOM 783 N N . ARG A 1 103 ? 3.667 -1.680 -12.518 1.00 81.19 103 ARG A N 1
ATOM 784 C CA . ARG A 1 103 ? 3.086 -0.680 -13.412 1.00 81.19 103 ARG A CA 1
ATOM 785 C C . ARG A 1 103 ? 3.967 -0.556 -14.646 1.00 81.19 103 ARG A C 1
ATOM 787 O O . ARG A 1 103 ? 5.179 -0.723 -14.551 1.00 81.19 103 ARG A O 1
ATOM 794 N N . GLN A 1 104 ? 3.346 -0.304 -15.788 1.00 73.25 104 GLN A N 1
ATOM 795 C CA . GLN A 1 104 ? 3.991 -0.245 -17.101 1.00 73.25 104 GLN A CA 1
ATOM 796 C C . GLN A 1 104 ? 3.937 1.200 -17.611 1.00 73.25 104 GLN A C 1
ATOM 798 O O . GLN A 1 104 ? 3.409 1.488 -18.682 1.00 73.25 104 GLN A O 1
ATOM 803 N N . GLY A 1 105 ? 4.442 2.132 -16.796 1.00 70.69 105 GLY A N 1
ATOM 804 C CA . GLY A 1 105 ? 4.481 3.558 -17.128 1.00 70.69 105 GLY A CA 1
ATOM 805 C C . GLY A 1 105 ? 3.324 4.411 -16.596 1.00 70.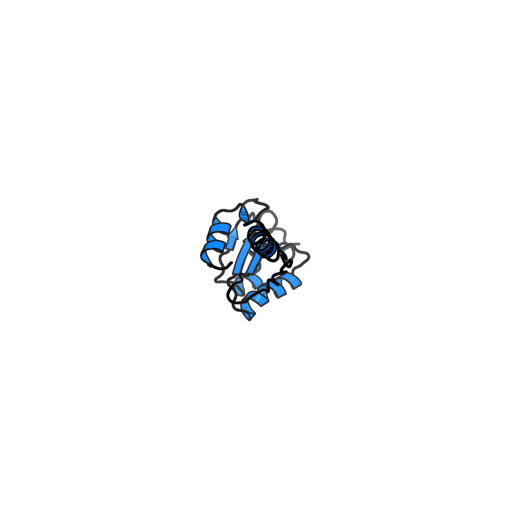69 105 GLY A C 1
ATOM 806 O O . GLY A 1 105 ? 3.340 5.625 -16.805 1.00 70.69 105 GLY A O 1
ATOM 807 N N . GLU A 1 106 ? 2.351 3.856 -15.863 1.00 76.94 106 GLU A N 1
ATOM 808 C CA . GLU A 1 106 ? 1.355 4.692 -15.182 1.00 76.94 106 GLU A CA 1
ATOM 809 C C . GLU A 1 106 ? 2.021 5.509 -14.070 1.00 76.94 106 GLU A C 1
ATOM 811 O O . GLU A 1 106 ? 2.652 4.937 -13.185 1.00 76.94 106 GLU A O 1
ATOM 816 N N . VAL A 1 107 ? 1.858 6.836 -14.062 1.00 77.25 107 VAL A N 1
ATOM 817 C CA . VAL A 1 107 ? 2.396 7.701 -12.993 1.00 77.25 107 VAL A CA 1
ATOM 818 C C . VAL A 1 107 ? 1.583 7.534 -11.711 1.00 77.25 107 VAL A C 1
ATOM 820 O O . VAL A 1 107 ? 2.148 7.321 -10.635 1.00 77.25 107 VAL A O 1
ATOM 823 N N . ASN A 1 108 ? 0.256 7.571 -11.835 1.00 82.50 108 ASN A N 1
ATOM 824 C CA . ASN A 1 108 ? -0.667 7.340 -10.736 1.00 82.50 108 ASN A CA 1
ATOM 825 C C . ASN A 1 108 ? -0.887 5.835 -10.537 1.00 82.50 108 ASN A C 1
ATOM 827 O O . ASN A 1 108 ? -1.268 5.115 -11.459 1.00 82.50 108 ASN A O 1
ATOM 831 N N . THR A 1 109 ? -0.679 5.349 -9.315 1.00 84.88 109 TH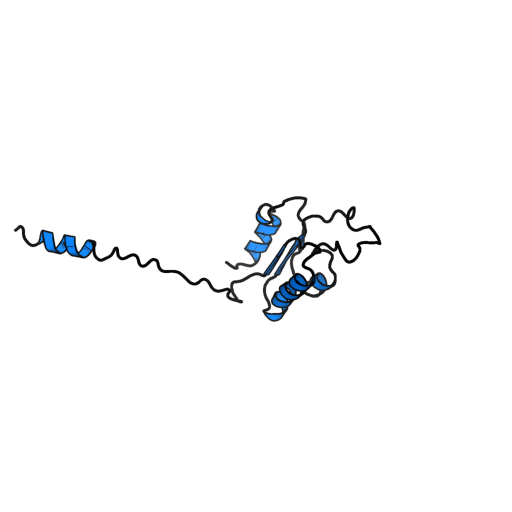R A N 1
ATOM 832 C CA . THR A 1 109 ? -0.896 3.936 -8.979 1.00 84.88 109 THR A CA 1
ATOM 833 C C . THR A 1 109 ? -2.358 3.534 -9.081 1.00 84.88 109 THR A C 1
ATOM 835 O O . THR A 1 109 ? -2.652 2.387 -9.4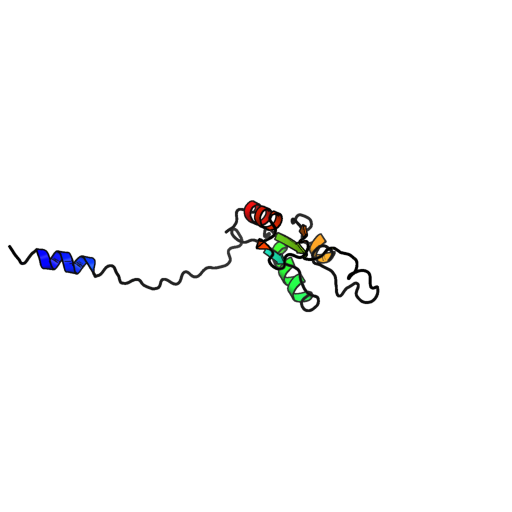08 1.00 84.88 109 THR A O 1
ATOM 838 N N . TRP A 1 110 ? -3.279 4.472 -8.851 1.00 88.38 110 TRP A N 1
ATOM 839 C CA . TRP A 1 110 ? -4.709 4.199 -8.895 1.00 88.38 110 TRP A CA 1
ATOM 840 C C . TRP A 1 110 ? -5.226 3.886 -10.299 1.00 88.38 110 TRP A C 1
ATOM 842 O O . TRP A 1 110 ? -6.283 3.269 -10.413 1.00 88.38 110 TRP A O 1
ATOM 852 N N . ASP A 1 111 ? -4.506 4.267 -11.356 1.00 88.12 111 ASP A N 1
ATOM 853 C CA . ASP A 1 111 ? -4.918 4.010 -12.741 1.00 88.12 111 ASP A CA 1
ATOM 854 C C . ASP A 1 111 ? -4.768 2.525 -13.102 1.00 88.12 111 ASP A C 1
ATOM 856 O O . ASP A 1 111 ? -5.574 1.982 -13.865 1.00 88.12 111 ASP A O 1
ATOM 860 N N . ASN A 1 112 ? -3.830 1.830 -12.454 1.00 87.12 112 ASN A N 1
ATOM 861 C CA . ASN A 1 112 ? -3.604 0.408 -12.654 1.00 87.12 112 ASN A CA 1
ATOM 862 C C . ASN A 1 112 ? -4.750 -0.432 -12.027 1.00 87.12 112 ASN A C 1
ATOM 864 O O . ASN A 1 112 ? -5.054 -0.298 -10.834 1.00 87.12 112 ASN A O 1
ATOM 868 N N . PRO A 1 113 ? -5.425 -1.296 -12.810 1.00 89.94 113 PRO A N 1
ATOM 869 C CA . PRO A 1 113 ? -6.559 -2.080 -12.324 1.00 89.94 113 PRO A CA 1
ATOM 870 C C . PRO A 1 113 ? -6.162 -3.106 -11.258 1.00 89.94 113 PRO A C 1
ATOM 872 O O . PRO A 1 113 ? -6.922 -3.295 -10.304 1.00 89.94 113 PRO A O 1
ATOM 875 N N . ASP A 1 114 ? -4.974 -3.701 -11.368 1.00 88.62 114 ASP A N 1
ATOM 876 C CA . ASP A 1 114 ? -4.472 -4.692 -10.414 1.00 88.62 114 ASP A CA 1
ATOM 877 C C . ASP A 1 114 ? -4.178 -4.041 -9.063 1.00 88.62 114 ASP A C 1
ATOM 879 O O . ASP A 1 114 ? -4.498 -4.602 -8.015 1.00 88.62 114 ASP A O 1
ATOM 883 N N . TYR A 1 115 ? -3.676 -2.801 -9.073 1.00 90.12 115 TYR A N 1
ATOM 884 C CA . TYR A 1 115 ? -3.510 -1.995 -7.865 1.00 90.12 115 TYR A CA 1
ATOM 885 C C . TYR A 1 115 ? -4.834 -1.764 -7.139 1.00 90.12 115 TYR A C 1
ATOM 887 O O . TYR A 1 115 ? -4.945 -2.028 -5.939 1.00 90.12 115 TYR A O 1
ATOM 895 N N . ARG A 1 116 ? -5.877 -1.339 -7.859 1.00 91.25 116 ARG A N 1
ATOM 896 C CA . ARG A 1 116 ? -7.205 -1.156 -7.254 1.00 91.25 116 ARG A CA 1
ATOM 897 C C . ARG A 1 116 ? -7.775 -2.468 -6.726 1.00 91.25 116 ARG A C 1
ATOM 899 O O . ARG A 1 116 ? -8.414 -2.464 -5.675 1.00 91.25 116 ARG A O 1
ATOM 906 N N . ALA A 1 117 ? -7.576 -3.569 -7.447 1.00 90.88 117 ALA A N 1
ATOM 907 C CA . ALA A 1 117 ? -8.029 -4.886 -7.018 1.00 90.88 117 ALA A CA 1
ATOM 908 C C . ALA A 1 117 ? -7.327 -5.320 -5.724 1.00 90.88 117 ALA A C 1
ATOM 910 O O . ALA A 1 117 ? -8.005 -5.714 -4.776 1.00 90.88 117 ALA A O 1
ATOM 911 N N . ALA A 1 118 ? -6.005 -5.157 -5.642 1.00 89.75 118 ALA A N 1
ATOM 912 C CA . ALA A 1 118 ? -5.225 -5.486 -4.455 1.00 89.75 118 ALA A CA 1
ATOM 913 C C . ALA A 1 118 ? -5.626 -4.640 -3.242 1.00 89.75 118 ALA A C 1
ATOM 915 O O . ALA A 1 118 ? -5.855 -5.191 -2.169 1.00 89.75 118 ALA A O 1
ATOM 916 N N . VAL A 1 119 ? -5.796 -3.322 -3.409 1.00 90.88 119 VAL A N 1
ATOM 917 C CA . VAL A 1 119 ? -6.264 -2.439 -2.326 1.00 90.88 119 VAL A CA 1
ATOM 918 C C . VAL A 1 119 ? -7.647 -2.873 -1.839 1.00 90.88 119 VAL A C 1
ATOM 920 O O . VAL A 1 119 ? -7.846 -3.052 -0.640 1.00 90.88 119 VAL A O 1
ATOM 923 N N . LYS A 1 120 ? -8.594 -3.120 -2.752 1.00 90.12 120 LYS A N 1
ATOM 924 C CA . LYS A 1 120 ? -9.950 -3.566 -2.394 1.00 90.12 120 LYS A CA 1
ATOM 925 C C . LYS A 1 120 ? -9.964 -4.934 -1.711 1.00 90.12 120 LYS A C 1
ATOM 927 O O . LYS A 1 120 ? -10.761 -5.131 -0.799 1.00 90.12 120 LYS A O 1
ATOM 932 N N . ALA A 1 121 ? -9.080 -5.849 -2.108 1.00 90.12 121 ALA A N 1
ATOM 933 C CA . ALA A 1 121 ? -8.963 -7.173 -1.501 1.00 90.12 121 ALA A CA 1
ATOM 934 C C . ALA A 1 121 ? -8.562 -7.115 -0.017 1.00 90.12 121 ALA A C 1
ATOM 936 O O . ALA A 1 121 ? -8.916 -8.012 0.743 1.00 90.12 121 ALA A O 1
ATOM 937 N N . THR A 1 122 ? -7.884 -6.047 0.421 1.00 87.00 122 THR A N 1
ATOM 938 C CA . THR A 1 122 ? -7.527 -5.875 1.840 1.00 87.00 122 THR A CA 1
ATOM 939 C C . THR A 1 122 ? -8.728 -5.581 2.742 1.00 87.00 122 THR A C 1
ATOM 941 O O . THR A 1 122 ? -8.648 -5.795 3.951 1.00 87.00 122 THR A O 1
ATOM 944 N N . GLY A 1 123 ? -9.835 -5.078 2.179 1.00 86.31 123 GLY A N 1
ATOM 945 C CA . GLY A 1 123 ? -11.054 -4.736 2.918 1.00 86.31 123 GLY A CA 1
ATOM 946 C C . GLY A 1 123 ? -10.921 -3.564 3.900 1.00 86.31 123 GLY A C 1
ATOM 947 O O . GLY A 1 123 ? -11.830 -3.360 4.704 1.00 86.31 123 GLY A O 1
ATOM 948 N N . LYS A 1 124 ? -9.816 -2.808 3.859 1.00 84.25 124 LYS A N 1
ATOM 949 C CA . LYS A 1 124 ? -9.538 -1.675 4.763 1.00 84.25 124 LYS A CA 1
ATOM 950 C C . LYS A 1 124 ? -9.942 -0.333 4.136 1.00 84.25 124 LYS A C 1
ATOM 952 O O . LYS A 1 124 ? -10.027 -0.251 2.908 1.00 84.25 124 LYS A O 1
ATOM 957 N N . LYS A 1 125 ? -10.230 0.681 4.964 1.00 70.88 125 LYS A N 1
ATOM 958 C CA . LYS A 1 125 ? -10.790 1.977 4.533 1.00 70.88 125 LYS A CA 1
ATOM 959 C C . LYS A 1 125 ? -9.869 3.169 4.758 1.00 70.88 125 LYS A C 1
ATOM 961 O O . LYS A 1 125 ? -9.199 3.227 5.808 1.00 70.88 125 LYS A O 1
#

pLDDT: mean 71.98, std 17.41, range [39.16, 91.25]

Mean predicted aligned error: 13.11 Å

Secondary structure (DSSP, 8-state):
--SSHHHHHHSSSTT-------------GGG-EEEEE---GGGHHHHHHHHHHHHHTT-EEEEEES---TTTT--TTSTTTS--TTT-HHHHHHTTTS-EEE-SS-SSGGGSHHHHHHHHHT---